Protein AF-A0A2T4U7K2-F1 (afdb_monomer_lite)

Organism: NCBI:txid200989

Secondary structure (DSSP, 8-state):
-EETTEEHHHHHHHHHHHHHHHHHHHHHTHHHHHHHHGGG-TTS-HHHHHHHHHHHHHHHHHHHHTT-S-HHHHHHHHHHHHHHHHHHHIIIIIHHHHHHHHHHTTT-

Foldseek 3Di:
DDDPNHDQLVVLQVLLVVLVVLVVCCVVVVVVVQVVQCPPDPPDGSNLVSQLSNQLSVQLNVCVVVVVDPSVVSNVVSNVVSVVVSVCCCVPPVVVVVVVVVVVVVPD

InterPro domains:
  IPR058653 Membrane protein NfeD2, N-terminal transmembrane domain [PF25842] (1-99)

pLDDT: mean 85.22, std 11.68, range [53.91, 96.5]

Radius of gyration: 16.48 Å; chains: 1; bounding box: 41×25×46 Å

Sequence (108 aa):
MELFGLPMSVVYLVLLFTGVSLAFLYIVMGEWMEGLLNFAGDALNAVSLIGYITLLGGLGYVGEVLGIAPSAVILIASIILAAVIMALINYNVVIPLKRKRRK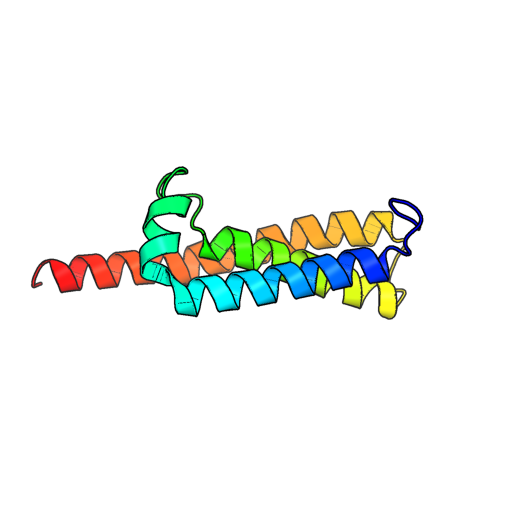ERRGW

Structure (mmCIF, N/CA/C/O backbone):
data_AF-A0A2T4U7K2-F1
#
_entry.id   AF-A0A2T4U7K2-F1
#
loop_
_atom_site.group_PDB
_atom_site.id
_atom_site.type_symbol
_atom_site.label_atom_id
_atom_site.label_alt_id
_atom_site.label_comp_id
_atom_site.label_asym_id
_atom_site.label_entity_id
_atom_site.label_seq_id
_atom_site.pdbx_PDB_ins_code
_atom_site.Cartn_x
_atom_site.Cartn_y
_atom_site.Cartn_z
_atom_site.occupancy
_atom_site.B_iso_or_equiv
_atom_site.auth_seq_id
_atom_site.auth_comp_id
_atom_site.auth_asym_id
_atom_site.auth_atom_id
_atom_site.pdbx_PDB_model_num
ATOM 1 N N . MET A 1 1 ? 11.050 -2.844 -13.950 1.00 78.56 1 MET A N 1
ATOM 2 C CA . MET A 1 1 ? 12.149 -3.022 -12.968 1.00 78.56 1 MET A CA 1
ATOM 3 C C . MET A 1 1 ? 11.950 -4.348 -12.256 1.00 78.56 1 MET A C 1
ATOM 5 O O . MET A 1 1 ? 10.812 -4.798 -12.161 1.00 78.56 1 MET A O 1
ATOM 9 N N . GLU A 1 2 ? 13.025 -4.961 -11.771 1.00 86.19 2 GLU A N 1
ATOM 10 C CA . GLU A 1 2 ? 12.949 -6.149 -10.921 1.00 86.19 2 GLU A CA 1
ATOM 11 C C . GLU A 1 2 ? 13.372 -5.791 -9.497 1.00 86.19 2 GLU A C 1
ATOM 13 O O . GLU A 1 2 ? 14.305 -5.013 -9.293 1.00 86.19 2 GLU A O 1
ATOM 18 N N . LEU A 1 3 ? 12.669 -6.344 -8.514 1.00 82.50 3 LEU A N 1
ATOM 19 C CA . LEU A 1 3 ? 12.997 -6.233 -7.099 1.00 82.50 3 LEU A CA 1
ATOM 20 C C . LEU A 1 3 ? 13.148 -7.658 -6.567 1.00 82.50 3 LEU A C 1
ATOM 22 O O . LEU A 1 3 ? 12.241 -8.470 -6.728 1.00 82.50 3 LEU A O 1
ATOM 26 N N . PHE A 1 4 ? 14.295 -7.983 -5.968 1.00 81.19 4 PHE A N 1
ATOM 27 C CA . PHE A 1 4 ? 14.607 -9.350 -5.514 1.00 81.19 4 PHE A CA 1
ATOM 28 C C . PHE A 1 4 ? 14.519 -10.422 -6.623 1.00 81.19 4 PHE A C 1
ATOM 30 O O . PHE A 1 4 ? 14.159 -11.564 -6.356 1.00 81.19 4 PHE A O 1
ATOM 37 N N . GLY A 1 5 ? 14.821 -10.052 -7.875 1.00 86.12 5 GLY A N 1
ATOM 38 C CA . GLY A 1 5 ? 14.708 -10.946 -9.038 1.00 86.12 5 GLY A CA 1
ATOM 39 C C . GLY A 1 5 ? 13.266 -11.243 -9.469 1.00 86.12 5 GLY A C 1
ATOM 40 O O . GLY A 1 5 ? 13.048 -12.088 -10.331 1.00 86.12 5 GLY A O 1
ATOM 41 N N . LEU A 1 6 ? 12.278 -10.565 -8.875 1.00 89.50 6 LEU A N 1
ATOM 42 C CA . LEU A 1 6 ? 10.878 -10.639 -9.276 1.00 89.50 6 LEU A CA 1
ATOM 43 C C . LEU A 1 6 ? 10.482 -9.379 -10.051 1.00 89.50 6 LEU A C 1
ATOM 45 O O . LEU A 1 6 ? 10.882 -8.272 -9.670 1.00 89.50 6 LEU A O 1
ATOM 49 N N . PRO A 1 7 ? 9.654 -9.504 -11.101 1.00 92.31 7 PRO A N 1
ATOM 50 C CA . PRO A 1 7 ? 9.105 -8.343 -11.782 1.00 92.31 7 PRO A CA 1
ATOM 51 C C . PRO A 1 7 ? 8.252 -7.530 -10.807 1.00 92.31 7 PRO A C 1
ATOM 53 O O . PRO A 1 7 ? 7.518 -8.081 -9.983 1.00 92.31 7 PRO A O 1
ATOM 56 N N . MET A 1 8 ? 8.336 -6.204 -10.903 1.00 91.38 8 MET A N 1
ATOM 57 C CA . MET A 1 8 ? 7.707 -5.320 -9.922 1.00 91.38 8 MET A CA 1
ATOM 58 C C . MET A 1 8 ? 6.178 -5.487 -9.849 1.00 91.38 8 MET A C 1
ATOM 60 O O . MET A 1 8 ? 5.588 -5.379 -8.775 1.00 91.38 8 MET A O 1
ATOM 64 N N . SER A 1 9 ? 5.543 -5.869 -10.960 1.00 92.31 9 SER A N 1
ATOM 65 C CA . SER A 1 9 ? 4.132 -6.262 -11.002 1.00 92.31 9 SER A CA 1
ATOM 66 C C . SER A 1 9 ? 3.805 -7.409 -10.036 1.00 92.31 9 SER A C 1
ATOM 68 O O . SER A 1 9 ? 2.814 -7.340 -9.315 1.00 92.31 9 SER A O 1
ATOM 70 N N . VAL A 1 10 ? 4.653 -8.437 -9.946 1.00 94.00 10 VAL A N 1
ATOM 71 C CA . VAL A 1 10 ? 4.461 -9.556 -9.010 1.00 94.00 10 VAL A CA 1
ATOM 72 C C . VAL A 1 10 ? 4.630 -9.092 -7.569 1.00 94.00 10 VAL A C 1
ATOM 74 O O . VAL A 1 10 ? 3.849 -9.492 -6.712 1.00 94.00 10 VAL A O 1
ATOM 77 N N . VAL A 1 11 ? 5.587 -8.204 -7.296 1.00 93.62 11 VAL A N 1
ATOM 78 C CA . VAL A 1 11 ? 5.793 -7.644 -5.951 1.00 93.62 11 VAL A CA 1
ATOM 79 C C . VAL A 1 11 ? 4.549 -6.896 -5.479 1.00 93.62 11 VAL A C 1
ATOM 81 O O . VAL A 1 11 ? 4.062 -7.142 -4.376 1.00 93.62 11 VAL A O 1
ATOM 84 N N . TYR A 1 12 ? 3.987 -6.032 -6.325 1.00 94.00 12 TYR A N 1
ATOM 85 C CA . TYR A 1 12 ? 2.743 -5.328 -6.015 1.00 94.00 12 TYR A CA 1
ATOM 86 C C . TYR A 1 12 ? 1.564 -6.274 -5.809 1.00 94.00 12 TYR A C 1
ATOM 88 O O . TYR A 1 12 ? 0.760 -6.068 -4.902 1.00 94.00 12 TYR A O 1
ATOM 96 N N . LEU A 1 13 ? 1.484 -7.334 -6.611 1.00 94.62 13 LEU A N 1
ATOM 97 C CA . LEU A 1 13 ? 0.427 -8.330 -6.516 1.00 94.62 13 LEU A CA 1
ATOM 98 C C . LEU A 1 13 ? 0.533 -9.126 -5.206 1.00 94.62 13 LEU A C 1
ATOM 100 O O . LEU A 1 13 ? -0.456 -9.243 -4.489 1.00 94.62 13 LEU A O 1
ATOM 104 N N . VAL A 1 14 ? 1.728 -9.577 -4.815 1.00 94.62 14 VAL A N 1
ATOM 105 C CA . VAL A 1 14 ? 1.967 -10.209 -3.503 1.00 94.62 14 VAL A CA 1
ATOM 106 C C . VAL A 1 14 ? 1.560 -9.274 -2.367 1.00 94.62 14 VAL A C 1
ATOM 108 O O . VAL A 1 14 ? 0.908 -9.697 -1.412 1.00 94.62 14 VAL A O 1
ATOM 111 N N . LEU A 1 15 ? 1.901 -7.992 -2.477 1.00 94.25 15 LEU A N 1
ATOM 112 C CA . LEU A 1 15 ? 1.596 -6.986 -1.466 1.00 94.25 15 LEU A CA 1
ATOM 113 C C . LEU A 1 15 ? 0.079 -6.728 -1.361 1.00 94.25 15 LEU A C 1
ATOM 115 O O . LEU A 1 15 ? -0.456 -6.657 -0.255 1.00 94.25 15 LEU A O 1
ATOM 119 N N . LEU A 1 16 ? -0.631 -6.709 -2.494 1.00 95.94 16 LEU A N 1
ATOM 120 C CA . LEU A 1 16 ? -2.092 -6.644 -2.557 1.00 95.94 16 LEU A CA 1
ATOM 121 C C . LEU A 1 16 ? -2.745 -7.871 -1.903 1.00 95.94 16 LEU A C 1
ATOM 123 O O . LEU A 1 16 ? -3.594 -7.715 -1.027 1.00 95.94 16 LEU A O 1
ATOM 127 N N . PHE A 1 17 ? -2.334 -9.085 -2.279 1.00 96.50 17 PHE A N 1
ATOM 128 C CA . PHE A 1 17 ? -2.872 -10.318 -1.694 1.00 96.50 17 PHE A CA 1
ATOM 129 C C . PHE A 1 17 ? -2.586 -10.416 -0.195 1.00 96.50 17 PHE A C 1
ATOM 131 O O . PHE A 1 17 ? -3.453 -10.841 0.569 1.00 96.50 17 PHE A O 1
ATOM 138 N N . THR A 1 18 ? -1.407 -9.971 0.242 1.00 94.69 18 THR A N 1
ATOM 139 C CA . THR A 1 18 ? -1.058 -9.891 1.665 1.00 94.69 18 THR A CA 1
ATOM 140 C C . THR A 1 18 ? -1.990 -8.924 2.393 1.00 94.69 18 THR A C 1
ATOM 142 O O . THR A 1 18 ? -2.544 -9.280 3.429 1.00 94.69 18 THR A O 1
ATOM 145 N N . GLY A 1 19 ? -2.231 -7.735 1.833 1.00 94.12 19 GLY A N 1
ATOM 146 C CA . GLY A 1 19 ? -3.160 -6.752 2.396 1.00 94.12 19 GLY A CA 1
ATOM 147 C C . GLY A 1 19 ? -4.593 -7.279 2.515 1.00 94.12 19 GLY A C 1
ATOM 148 O O . GLY A 1 19 ? -5.195 -7.191 3.584 1.00 94.12 19 GLY A O 1
ATOM 149 N N . VAL A 1 20 ? -5.115 -7.916 1.464 1.00 94.31 20 VAL A N 1
ATOM 150 C CA . VAL A 1 20 ? -6.456 -8.529 1.474 1.00 94.31 20 VAL A CA 1
ATOM 151 C C . VAL A 1 20 ? -6.544 -9.670 2.489 1.00 94.31 20 VAL A C 1
ATOM 153 O O . VAL A 1 20 ? -7.521 -9.764 3.231 1.00 94.31 20 VAL A O 1
ATOM 156 N N . SER A 1 21 ? -5.510 -10.508 2.575 1.00 94.31 21 SER A N 1
ATOM 157 C CA . SER A 1 21 ? -5.452 -11.606 3.548 1.00 94.31 21 SER A CA 1
ATOM 158 C C . SER A 1 21 ? -5.422 -11.079 4.982 1.00 94.31 21 SER A C 1
ATOM 160 O O . SER A 1 21 ? -6.132 -11.590 5.844 1.00 94.31 21 SER A O 1
ATOM 162 N N . LEU A 1 22 ? -4.660 -10.012 5.237 1.00 91.50 22 LEU A N 1
ATOM 163 C CA . LEU A 1 22 ? -4.636 -9.333 6.531 1.00 91.50 22 LEU A CA 1
ATOM 164 C C . LEU A 1 22 ? -5.983 -8.690 6.865 1.00 91.50 22 LEU A C 1
ATOM 166 O O . LEU A 1 22 ? -6.410 -8.761 8.013 1.00 91.50 22 LEU A O 1
ATOM 170 N N . ALA A 1 23 ? -6.671 -8.098 5.887 1.00 90.75 23 ALA A N 1
ATOM 171 C CA . ALA A 1 23 ? -8.013 -7.554 6.083 1.00 90.75 23 ALA A CA 1
ATOM 172 C C . ALA A 1 23 ? -9.011 -8.655 6.461 1.00 90.75 23 ALA A C 1
ATOM 174 O O . ALA A 1 23 ? -9.787 -8.490 7.400 1.00 90.75 23 ALA A O 1
ATOM 175 N N . PHE A 1 24 ? -8.954 -9.795 5.772 1.00 91.88 24 PHE A N 1
ATOM 176 C CA . PHE A 1 24 ? -9.778 -10.956 6.090 1.00 91.88 24 PHE A CA 1
ATOM 177 C C . PHE A 1 24 ? -9.493 -11.484 7.502 1.00 91.88 24 PHE A C 1
ATOM 179 O O . PHE A 1 24 ? -10.420 -11.643 8.296 1.00 91.88 24 PHE A O 1
ATOM 186 N N . LEU A 1 25 ? -8.216 -11.680 7.848 1.00 90.19 25 LEU A N 1
ATOM 187 C CA . LEU A 1 25 ? -7.807 -12.086 9.194 1.00 90.19 25 LEU A CA 1
ATOM 188 C C . LEU A 1 25 ? -8.278 -11.085 10.253 1.00 90.19 25 LEU A C 1
ATOM 190 O O . LEU A 1 25 ? -8.791 -11.504 11.284 1.00 90.19 25 LEU A O 1
ATOM 194 N N . TYR A 1 26 ? -8.182 -9.781 9.982 1.00 86.25 26 TYR A N 1
ATOM 195 C CA . TYR A 1 26 ? -8.648 -8.736 10.893 1.00 86.25 26 TYR A CA 1
ATOM 196 C C . TYR A 1 26 ? -10.159 -8.778 11.122 1.00 86.25 26 TYR A C 1
ATOM 198 O O . TYR A 1 26 ? -10.610 -8.520 12.230 1.00 86.25 26 TYR A O 1
ATOM 206 N N . ILE A 1 27 ? -10.955 -9.137 10.115 1.00 86.94 27 ILE A N 1
ATOM 207 C CA . ILE A 1 27 ? -12.405 -9.295 10.288 1.00 86.94 27 ILE A CA 1
ATOM 208 C C . ILE A 1 27 ? -12.721 -10.544 11.120 1.00 86.94 27 ILE A C 1
ATOM 210 O O . ILE A 1 27 ? -13.560 -10.485 12.015 1.00 86.94 27 ILE A O 1
ATOM 214 N N . VAL A 1 28 ? -12.049 -11.668 10.849 1.00 87.88 28 VAL A N 1
ATOM 215 C CA . VAL A 1 28 ? -12.325 -12.956 11.514 1.00 87.88 28 VAL A CA 1
ATOM 216 C C . VAL A 1 28 ? -11.795 -12.991 12.948 1.00 87.88 28 VAL A C 1
ATOM 218 O O . VAL A 1 28 ? -12.440 -13.534 13.839 1.00 87.88 28 VAL A O 1
ATOM 221 N N . MET A 1 29 ? -10.621 -12.409 13.180 1.00 84.50 29 MET A N 1
ATOM 222 C CA . MET A 1 29 ? -9.908 -12.431 14.458 1.00 84.50 29 MET A CA 1
ATOM 223 C C . MET A 1 29 ? -9.839 -11.047 15.109 1.00 84.50 29 MET A C 1
ATOM 225 O O . MET A 1 29 ? -8.933 -10.780 15.897 1.00 84.50 29 MET A O 1
ATOM 229 N N . GLY A 1 30 ? -10.791 -10.164 14.790 1.00 70.19 30 GLY A N 1
ATOM 230 C CA . GLY A 1 30 ? -10.755 -8.746 15.154 1.00 70.19 30 GLY A CA 1
ATOM 231 C C . GLY A 1 30 ? -10.519 -8.479 16.635 1.00 70.19 30 GLY A C 1
ATOM 232 O O . GLY A 1 30 ? -9.711 -7.621 16.963 1.00 70.19 30 GLY A O 1
ATOM 233 N N . GLU A 1 31 ? -11.115 -9.260 17.536 1.00 69.50 31 GLU A N 1
ATOM 234 C CA . GLU A 1 31 ? -10.918 -9.085 18.984 1.00 69.50 31 GLU A CA 1
ATOM 235 C C . GLU A 1 31 ? -9.479 -9.400 19.434 1.00 69.50 31 GLU A C 1
ATOM 237 O O . GLU A 1 31 ? -8.903 -8.680 20.250 1.00 69.50 31 GLU A O 1
ATOM 242 N N . TRP A 1 32 ? -8.857 -10.428 18.852 1.00 72.12 32 TRP A N 1
ATOM 243 C CA . TRP A 1 32 ? -7.469 -10.809 19.138 1.00 72.12 32 TRP A CA 1
ATOM 244 C C . TRP A 1 32 ? -6.477 -9.842 18.483 1.00 72.12 32 TRP A C 1
ATOM 246 O O . TRP A 1 32 ? -5.462 -9.467 19.074 1.00 72.12 32 TRP A O 1
ATOM 256 N N . MET A 1 33 ? -6.789 -9.402 17.263 1.00 68.00 33 MET A N 1
ATOM 257 C CA . MET A 1 33 ? -5.953 -8.482 16.499 1.00 68.00 33 MET A CA 1
ATOM 258 C C . MET A 1 33 ? -6.034 -7.044 17.014 1.00 68.00 33 MET A C 1
ATOM 260 O O . MET A 1 33 ? -5.017 -6.358 17.005 1.00 68.00 33 MET A O 1
ATOM 264 N N . GLU A 1 34 ? -7.185 -6.585 17.517 1.00 68.62 34 GLU A N 1
ATOM 265 C CA . GLU A 1 34 ? -7.303 -5.291 18.202 1.00 68.62 34 GLU A CA 1
ATOM 266 C C . GLU A 1 34 ? -6.403 -5.242 19.445 1.00 68.62 34 GLU A C 1
ATOM 268 O O . GLU A 1 34 ? -5.786 -4.210 19.705 1.00 68.62 34 GLU A O 1
ATOM 273 N N . GLY A 1 35 ? -6.262 -6.347 20.185 1.00 66.25 35 GLY A N 1
ATOM 274 C CA . GLY A 1 35 ? -5.345 -6.437 21.326 1.00 66.25 35 GLY A CA 1
ATOM 275 C C . GLY A 1 35 ? -3.866 -6.336 20.931 1.00 66.25 35 GLY A C 1
ATOM 276 O O . GLY A 1 35 ? -3.115 -5.580 21.543 1.00 66.25 35 GLY A O 1
ATOM 277 N N . LEU A 1 36 ? -3.452 -7.053 19.880 1.00 67.19 36 LEU A N 1
ATOM 278 C CA . LEU A 1 36 ? -2.062 -7.074 19.399 1.00 67.19 36 LEU A CA 1
ATOM 279 C C . LEU A 1 36 ? -1.647 -5.783 18.678 1.00 67.19 36 LEU A C 1
ATOM 281 O O . LEU A 1 36 ? -0.506 -5.342 18.798 1.00 67.19 36 LEU A O 1
ATOM 285 N N . LEU A 1 37 ? -2.564 -5.173 17.923 1.00 64.69 37 LEU A N 1
ATOM 286 C CA . LEU A 1 37 ? -2.266 -4.042 17.039 1.00 64.69 37 LEU A CA 1
ATOM 287 C C . LEU A 1 37 ? -2.542 -2.670 17.673 1.00 64.69 37 LEU A C 1
ATOM 289 O O . LEU A 1 37 ? -2.212 -1.651 17.072 1.00 64.69 37 LEU A O 1
ATOM 293 N N . ASN A 1 38 ?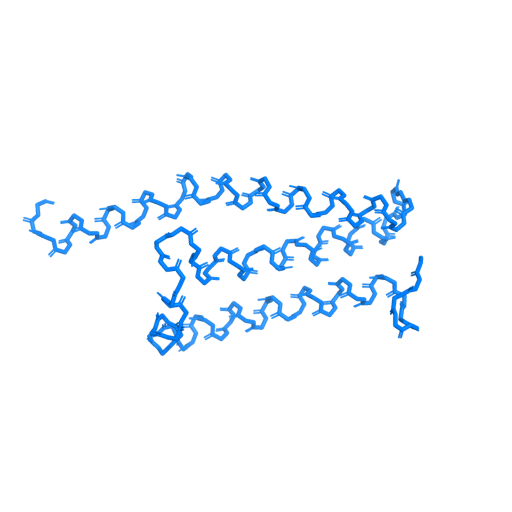 -3.069 -2.614 18.901 1.00 63.84 38 ASN A N 1
ATOM 294 C CA . ASN A 1 38 ? -3.218 -1.365 19.664 1.00 63.84 38 ASN A CA 1
ATOM 295 C C . ASN A 1 38 ? -1.895 -0.815 20.244 1.00 63.84 38 ASN A C 1
ATOM 297 O O . ASN A 1 38 ? -1.907 0.183 20.964 1.00 63.84 38 ASN A O 1
ATOM 301 N N . PHE A 1 39 ? -0.744 -1.415 19.926 1.00 59.22 39 PHE A N 1
ATOM 302 C CA . PHE A 1 39 ? 0.563 -1.015 20.467 1.00 59.22 39 PHE A CA 1
ATOM 303 C C . PHE A 1 39 ? 1.041 0.383 20.018 1.00 59.22 39 PHE A C 1
ATOM 305 O O . PHE A 1 39 ? 1.914 0.961 20.661 1.00 59.22 39 PHE A O 1
ATOM 312 N N . ALA A 1 40 ? 0.478 0.948 18.941 1.00 54.88 40 ALA A N 1
ATOM 313 C CA . ALA A 1 40 ? 0.942 2.199 18.321 1.00 54.88 40 ALA A CA 1
ATOM 314 C C . ALA A 1 40 ? 0.092 3.452 18.643 1.00 54.88 40 ALA A C 1
ATOM 316 O O . ALA A 1 40 ? 0.309 4.518 18.062 1.00 54.88 40 ALA A O 1
ATOM 317 N N . GLY A 1 41 ? -0.863 3.361 19.576 1.00 57.06 41 GLY A N 1
ATOM 318 C CA . GLY A 1 41 ? -1.745 4.477 19.934 1.00 57.06 41 GLY A CA 1
ATOM 319 C C . GLY A 1 41 ? -2.815 4.802 18.878 1.00 57.06 41 GLY A C 1
ATOM 320 O O . GLY A 1 41 ? -2.948 4.141 17.853 1.00 57.06 41 GLY A O 1
ATOM 321 N N . ASP A 1 42 ? -3.618 5.839 19.134 1.00 59.28 42 ASP A N 1
ATOM 322 C CA . ASP A 1 42 ? -4.863 6.114 18.387 1.00 59.28 42 ASP A CA 1
ATOM 323 C C . ASP A 1 42 ? -4.646 6.578 16.924 1.00 59.28 42 ASP A C 1
ATOM 325 O O . ASP A 1 42 ? -5.592 6.578 16.129 1.00 59.28 42 ASP A O 1
ATOM 329 N N . ALA A 1 43 ? -3.409 6.959 16.569 1.00 53.91 43 ALA A N 1
ATOM 330 C CA . ALA A 1 43 ? -3.033 7.520 15.267 1.00 53.91 43 ALA A CA 1
ATOM 331 C C . ALA A 1 43 ? -2.711 6.461 14.192 1.00 53.91 43 ALA A C 1
ATOM 333 O O . ALA A 1 43 ? -2.966 6.697 13.011 1.00 53.91 43 ALA A O 1
ATOM 334 N N . LEU A 1 44 ? -2.197 5.290 14.585 1.00 64.19 44 LEU A N 1
ATOM 335 C CA . LEU A 1 44 ? -1.897 4.164 13.693 1.00 64.19 44 LEU A CA 1
ATOM 336 C C . LEU A 1 44 ? -2.800 2.986 14.0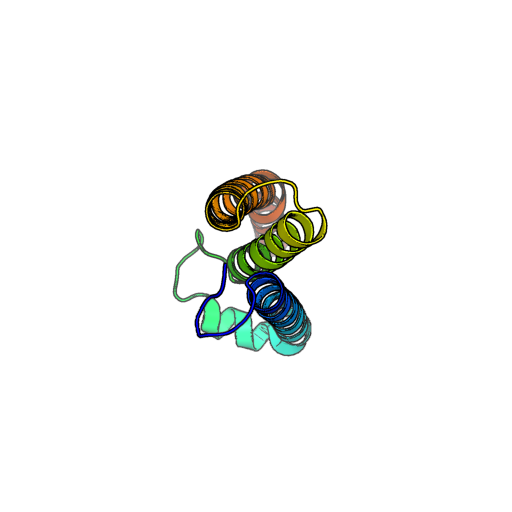59 1.00 64.19 44 LEU A C 1
ATOM 338 O O . LEU A 1 44 ? -2.443 2.121 14.850 1.00 64.19 44 LEU A O 1
ATOM 342 N N . ASN A 1 45 ? -4.003 2.972 13.483 1.00 76.62 45 ASN A N 1
ATOM 343 C CA . ASN A 1 45 ? -4.922 1.849 13.629 1.00 76.62 45 ASN A CA 1
ATOM 344 C C . ASN A 1 45 ? -4.558 0.726 12.638 1.00 76.62 45 ASN A C 1
ATOM 346 O O . ASN A 1 45 ? -4.180 1.001 11.498 1.00 76.62 45 ASN A O 1
ATOM 350 N N . ALA A 1 46 ? -4.759 -0.530 13.045 1.00 81.50 46 ALA A N 1
ATOM 351 C CA . ALA A 1 46 ? -4.612 -1.731 12.220 1.00 81.50 46 ALA A CA 1
ATOM 352 C C . ALA A 1 46 ? -5.279 -1.588 10.846 1.00 81.50 46 ALA A C 1
ATOM 354 O O . ALA A 1 46 ? -4.663 -1.847 9.814 1.00 81.50 46 ALA A O 1
ATOM 355 N N . VAL A 1 47 ? -6.520 -1.093 10.834 1.00 86.25 47 VAL A N 1
ATOM 356 C CA . VAL A 1 47 ? -7.301 -0.865 9.610 1.00 86.25 47 VAL A CA 1
ATOM 357 C C . VAL A 1 47 ? -6.568 0.066 8.646 1.00 86.25 47 VAL A C 1
ATOM 359 O O . VAL A 1 47 ? -6.559 -0.167 7.440 1.00 86.25 47 VAL A O 1
ATOM 362 N N . SER A 1 48 ? -5.922 1.109 9.170 1.00 87.94 48 SER A N 1
ATOM 363 C CA . SER A 1 48 ? -5.221 2.093 8.353 1.00 87.94 48 SER A CA 1
ATOM 364 C C . SER A 1 48 ? -3.969 1.506 7.706 1.00 87.94 48 SER A C 1
ATOM 366 O O . SER A 1 48 ? -3.706 1.763 6.534 1.00 87.94 48 SER A O 1
ATOM 368 N N . LEU A 1 49 ? -3.223 0.689 8.453 1.00 88.38 49 LEU A N 1
ATOM 369 C CA . LEU A 1 49 ? -2.032 0.009 7.947 1.00 88.38 49 LEU A CA 1
ATOM 370 C C . LEU A 1 49 ? -2.390 -1.030 6.878 1.00 88.38 49 LEU A C 1
ATOM 372 O O . LEU A 1 49 ? -1.791 -1.046 5.805 1.00 88.38 49 LEU A O 1
ATOM 376 N N . ILE A 1 50 ? -3.397 -1.861 7.152 1.00 91.88 50 ILE A N 1
ATOM 377 C CA . ILE A 1 50 ? -3.885 -2.875 6.211 1.00 91.88 50 ILE A CA 1
ATOM 378 C C . ILE A 1 50 ? -4.391 -2.205 4.927 1.00 91.88 50 ILE A C 1
ATOM 380 O O . ILE A 1 50 ? -4.034 -2.626 3.823 1.00 91.88 50 ILE A O 1
ATOM 384 N N . GLY A 1 51 ? -5.171 -1.128 5.058 1.00 92.44 51 GLY A N 1
ATOM 385 C CA . GLY A 1 51 ? -5.656 -0.344 3.922 1.00 92.44 51 GLY A CA 1
ATOM 386 C C . GLY A 1 51 ? -4.518 0.270 3.107 1.00 92.44 51 GLY A C 1
ATOM 387 O O . GLY A 1 51 ? -4.526 0.171 1.882 1.00 92.44 51 GLY A O 1
ATOM 388 N N . TYR A 1 52 ? -3.500 0.822 3.772 1.00 93.44 52 TYR A N 1
ATOM 389 C CA . TYR A 1 52 ? -2.324 1.383 3.108 1.00 93.44 52 TYR A CA 1
ATOM 390 C C . TYR A 1 52 ? -1.564 0.336 2.286 1.00 93.44 52 TYR A C 1
ATOM 392 O O . TYR A 1 52 ? -1.294 0.574 1.111 1.00 93.44 52 TYR A O 1
ATOM 400 N N . ILE A 1 53 ? -1.272 -0.834 2.866 1.00 94.19 53 ILE A N 1
ATOM 401 C CA . ILE A 1 53 ? -0.607 -1.944 2.161 1.00 94.19 53 ILE A CA 1
ATOM 402 C C . ILE A 1 53 ? -1.446 -2.358 0.946 1.00 94.19 53 ILE A C 1
ATOM 404 O O . ILE A 1 53 ? -0.942 -2.433 -0.170 1.00 94.19 53 ILE A O 1
ATOM 408 N N . THR A 1 54 ? -2.751 -2.547 1.134 1.00 95.81 54 THR A N 1
ATOM 409 C CA . THR A 1 54 ? -3.654 -2.972 0.056 1.00 95.81 54 THR A CA 1
ATOM 410 C C . THR A 1 54 ? -3.684 -1.958 -1.094 1.00 95.81 54 THR A C 1
ATOM 412 O O . THR A 1 54 ? -3.559 -2.342 -2.256 1.00 95.81 54 THR A O 1
ATOM 415 N N . LEU A 1 55 ? -3.795 -0.661 -0.788 1.00 95.75 55 LEU A N 1
ATOM 416 C CA . LEU A 1 55 ? -3.792 0.403 -1.795 1.00 95.75 55 LEU A CA 1
ATOM 417 C C . LEU A 1 55 ? -2.445 0.529 -2.502 1.00 95.75 55 LEU A C 1
ATOM 419 O O . LEU A 1 55 ? -2.425 0.700 -3.717 1.00 95.75 55 LEU A O 1
ATOM 423 N N . LEU A 1 56 ? -1.333 0.406 -1.775 1.00 96.19 56 LEU A N 1
ATOM 424 C CA . LEU A 1 56 ? 0.006 0.420 -2.361 1.00 96.19 56 LEU A CA 1
ATOM 425 C C . LEU A 1 56 ? 0.163 -0.704 -3.396 1.00 96.19 56 LEU A C 1
ATOM 427 O O . LEU A 1 56 ? 0.618 -0.458 -4.511 1.00 96.19 56 LEU A O 1
ATOM 431 N N . GLY A 1 57 ? -0.238 -1.926 -3.032 1.00 95.56 57 GLY A N 1
ATOM 432 C CA . GLY A 1 57 ? -0.194 -3.082 -3.924 1.00 95.56 57 GLY A CA 1
ATOM 433 C C . GLY A 1 57 ? -1.131 -2.924 -5.121 1.00 95.56 57 GLY A C 1
ATOM 434 O O . GLY A 1 57 ? -0.726 -3.139 -6.257 1.00 95.56 57 GLY A O 1
ATOM 435 N N . GLY A 1 58 ? -2.369 -2.484 -4.891 1.00 95.62 58 GLY A N 1
ATOM 436 C CA . GLY A 1 58 ? -3.359 -2.305 -5.955 1.00 95.62 58 GLY A CA 1
ATOM 437 C C . GLY A 1 58 ? -2.979 -1.215 -6.958 1.00 95.62 58 GLY A C 1
ATOM 438 O O . GLY A 1 58 ? -2.953 -1.470 -8.161 1.00 95.62 58 GLY A O 1
ATOM 439 N N . LEU A 1 59 ? -2.646 -0.013 -6.474 1.00 95.38 59 LEU A N 1
ATOM 440 C CA . LEU A 1 59 ? -2.257 1.119 -7.322 1.00 95.38 59 LEU A CA 1
ATOM 441 C C . LEU A 1 59 ? -0.954 0.838 -8.071 1.00 95.38 59 LEU A C 1
ATOM 443 O O . LEU A 1 59 ? -0.869 1.111 -9.268 1.00 95.38 59 LEU A O 1
ATOM 447 N N . GLY A 1 60 ? 0.030 0.246 -7.389 1.00 94.31 60 GLY A N 1
ATOM 448 C CA . GLY A 1 60 ? 1.300 -0.120 -8.004 1.00 94.31 60 GLY A CA 1
ATOM 449 C C . GLY A 1 60 ? 1.134 -1.177 -9.093 1.00 94.31 60 GLY A C 1
ATOM 450 O O . GLY A 1 60 ? 1.671 -1.019 -10.188 1.00 94.31 60 GLY A O 1
ATOM 451 N N . TYR A 1 61 ? 0.328 -2.213 -8.839 1.00 95.44 61 TYR A N 1
ATOM 452 C CA . TYR A 1 61 ? 0.057 -3.257 -9.827 1.00 95.44 61 TYR A CA 1
ATOM 453 C C . TYR A 1 61 ? -0.640 -2.696 -11.068 1.00 95.44 61 TYR A C 1
ATOM 455 O O . TYR A 1 61 ? -0.205 -2.956 -12.187 1.00 95.44 61 TYR A O 1
ATOM 463 N N . VAL A 1 62 ? -1.690 -1.891 -10.877 1.00 95.19 62 VAL A N 1
ATOM 464 C CA . VAL A 1 62 ? -2.416 -1.265 -11.991 1.00 95.19 62 VAL A CA 1
ATOM 465 C C . VAL A 1 62 ? -1.497 -0.344 -12.792 1.00 95.19 62 VAL A C 1
ATOM 467 O O . VAL A 1 62 ? -1.506 -0.403 -14.020 1.00 95.19 62 VAL A O 1
ATOM 470 N N . GLY A 1 63 ? -0.674 0.463 -12.118 1.00 93.19 63 GLY A N 1
ATOM 471 C CA . GLY A 1 63 ? 0.299 1.336 -12.774 1.00 93.19 63 GLY A CA 1
ATOM 472 C C . GLY A 1 63 ? 1.297 0.570 -13.645 1.00 93.19 63 GLY A C 1
ATOM 473 O O . GLY A 1 63 ? 1.570 0.994 -14.768 1.00 93.19 63 GLY A O 1
ATOM 474 N N . GLU A 1 64 ? 1.797 -0.567 -13.151 1.00 93.19 64 GLU A N 1
ATOM 475 C CA . GLU A 1 64 ? 2.724 -1.437 -13.887 1.00 93.19 64 GLU A CA 1
ATOM 476 C C . GLU A 1 64 ? 2.055 -2.127 -15.077 1.00 93.19 64 GLU A C 1
ATOM 478 O O . GLU A 1 64 ? 2.597 -2.113 -16.178 1.00 93.19 64 GLU A O 1
ATOM 483 N N . VAL A 1 65 ? 0.864 -2.703 -14.890 1.00 93.19 65 VAL A N 1
ATOM 484 C CA . VAL A 1 65 ? 0.153 -3.427 -15.959 1.00 93.19 65 VAL A CA 1
ATOM 485 C C . VAL A 1 65 ? -0.251 -2.497 -17.098 1.00 93.19 65 VAL A C 1
ATOM 487 O O . VAL A 1 65 ? -0.174 -2.880 -18.263 1.00 93.19 65 VAL A O 1
ATOM 490 N N . LEU A 1 66 ? -0.669 -1.273 -16.775 1.00 93.06 66 LEU A N 1
ATOM 491 C CA . LEU A 1 66 ? -1.055 -0.276 -17.771 1.00 93.06 66 LEU A CA 1
ATOM 492 C C . LEU A 1 66 ? 0.150 0.421 -18.423 1.00 93.06 66 LEU A C 1
ATOM 494 O O . LEU A 1 66 ? -0.041 1.186 -19.365 1.00 93.06 66 LEU A O 1
ATOM 498 N N . GLY A 1 67 ? 1.374 0.184 -17.936 1.00 90.25 67 GLY A N 1
ATOM 499 C CA . GLY A 1 67 ? 2.590 0.778 -18.493 1.00 90.25 67 GLY A CA 1
ATOM 500 C C . GLY A 1 67 ? 2.602 2.310 -18.450 1.00 90.25 67 GLY A C 1
ATOM 501 O O . GLY A 1 67 ? 3.179 2.942 -19.330 1.00 90.25 67 GLY A O 1
ATOM 502 N N . ILE A 1 68 ? 1.946 2.917 -17.452 1.00 86.25 68 ILE A N 1
ATOM 503 C CA . ILE A 1 68 ? 1.699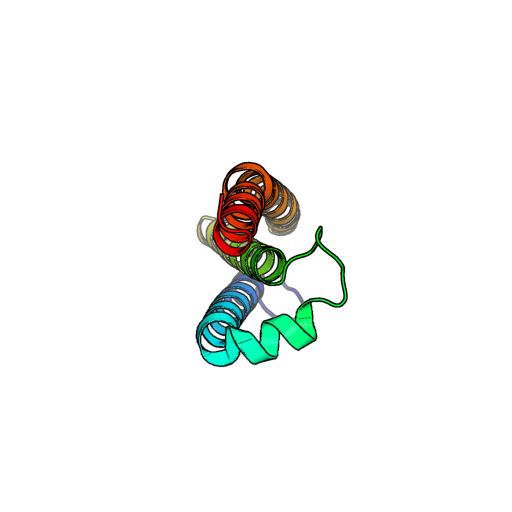 4.372 -17.406 1.00 86.25 68 ILE A CA 1
ATOM 504 C C . ILE A 1 68 ? 3.003 5.163 -17.222 1.00 86.25 68 ILE A C 1
ATOM 506 O O . ILE A 1 68 ? 3.123 6.293 -17.693 1.00 86.25 68 ILE A O 1
ATOM 510 N N . ALA A 1 69 ? 3.977 4.593 -16.509 1.00 91.12 69 ALA A N 1
ATOM 511 C CA . ALA A 1 69 ? 5.235 5.246 -16.167 1.00 91.12 69 ALA A CA 1
ATOM 512 C C . ALA A 1 69 ? 6.332 4.208 -15.848 1.00 91.12 69 ALA A C 1
ATOM 514 O O . ALA A 1 69 ? 6.039 3.022 -15.700 1.00 91.12 69 ALA A O 1
ATOM 515 N N . PRO A 1 70 ? 7.605 4.620 -15.702 1.00 92.31 70 PRO A N 1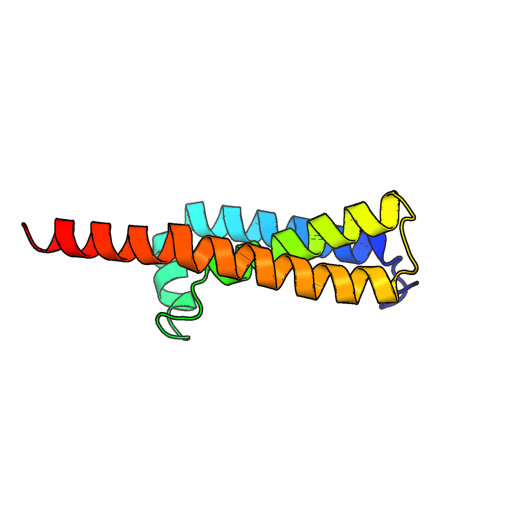
ATOM 516 C CA . PRO A 1 70 ? 8.657 3.737 -15.204 1.00 92.31 70 PRO A CA 1
ATOM 517 C C . PRO A 1 70 ? 8.366 3.242 -13.780 1.00 92.31 70 PRO A C 1
ATOM 519 O O . PRO A 1 70 ? 7.872 4.001 -12.945 1.00 92.31 70 PRO A O 1
ATOM 522 N N . SER A 1 71 ? 8.775 2.011 -13.461 1.00 89.81 71 SER A N 1
ATOM 523 C CA . SER A 1 71 ?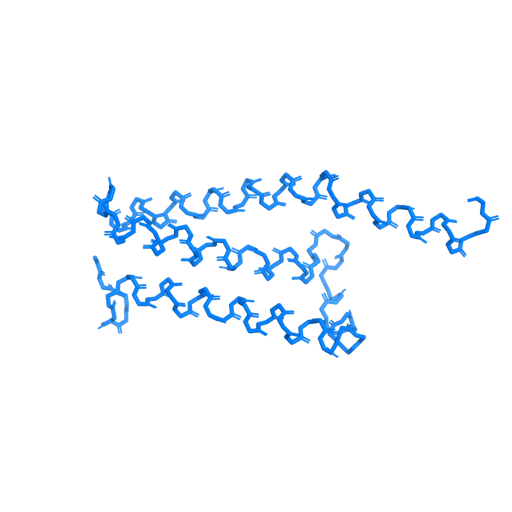 8.511 1.360 -12.166 1.00 89.81 71 SER A CA 1
ATOM 524 C C . SER A 1 71 ? 8.873 2.191 -10.933 1.00 89.81 71 SER A C 1
ATOM 526 O O . SER A 1 71 ? 8.132 2.216 -9.955 1.00 89.81 71 SER A O 1
ATOM 528 N N . ALA A 1 72 ? 9.996 2.915 -10.969 1.00 89.75 72 ALA A N 1
ATOM 529 C CA . ALA A 1 72 ? 10.413 3.768 -9.856 1.00 89.75 72 ALA A CA 1
ATOM 530 C C . ALA A 1 72 ? 9.435 4.933 -9.614 1.00 89.75 72 ALA A C 1
ATOM 532 O O . ALA A 1 72 ? 9.138 5.276 -8.471 1.00 89.75 72 ALA A O 1
ATOM 533 N N . VAL A 1 73 ? 8.900 5.512 -10.693 1.00 92.62 73 VAL A N 1
ATOM 534 C CA . VAL A 1 73 ? 7.900 6.585 -10.629 1.00 92.62 73 VAL A CA 1
ATOM 535 C C . VAL A 1 73 ? 6.575 6.031 -10.118 1.00 92.62 73 VAL A C 1
ATOM 537 O O . VAL A 1 73 ? 5.967 6.642 -9.242 1.00 92.62 73 VAL A O 1
ATOM 540 N N . ILE A 1 74 ? 6.163 4.851 -10.599 1.00 94.06 74 ILE A N 1
ATOM 541 C CA . ILE A 1 74 ? 4.958 4.162 -10.118 1.00 94.06 74 ILE A CA 1
ATOM 542 C C . ILE A 1 74 ? 5.069 3.896 -8.619 1.00 94.06 74 ILE A C 1
ATOM 544 O O . ILE A 1 74 ? 4.127 4.186 -7.890 1.00 94.06 74 ILE A O 1
ATOM 548 N N . LEU A 1 75 ? 6.213 3.414 -8.132 1.00 92.06 75 LEU A N 1
ATOM 549 C CA . LEU A 1 75 ? 6.426 3.148 -6.711 1.00 92.06 75 LEU A CA 1
ATOM 550 C C . LEU A 1 75 ? 6.233 4.400 -5.854 1.00 92.06 75 LEU A C 1
ATOM 552 O O . LEU A 1 75 ? 5.452 4.376 -4.904 1.00 92.06 75 LEU A O 1
ATOM 556 N N . ILE A 1 76 ? 6.897 5.499 -6.212 1.00 94.44 76 ILE A N 1
ATOM 557 C CA . ILE A 1 76 ? 6.804 6.759 -5.465 1.00 94.44 76 ILE A CA 1
ATOM 558 C C . ILE A 1 76 ? 5.378 7.316 -5.527 1.00 94.44 76 ILE A C 1
ATOM 560 O O . ILE A 1 76 ? 4.811 7.682 -4.497 1.00 94.44 76 ILE A O 1
ATOM 564 N N . ALA A 1 77 ? 4.767 7.334 -6.713 1.00 94.50 77 ALA A N 1
ATOM 565 C CA . ALA A 1 77 ? 3.400 7.807 -6.890 1.00 94.50 77 ALA A CA 1
ATOM 566 C C . ALA A 1 77 ? 2.400 6.962 -6.088 1.00 94.50 77 ALA A C 1
ATOM 568 O O . ALA A 1 77 ? 1.512 7.516 -5.446 1.00 94.50 77 ALA A O 1
ATOM 569 N N . SER A 1 78 ? 2.575 5.640 -6.062 1.00 94.94 78 SER A N 1
ATOM 570 C CA . SER A 1 78 ? 1.717 4.714 -5.313 1.00 94.94 78 SER A CA 1
ATOM 571 C C . SER A 1 78 ? 1.831 4.930 -3.807 1.00 94.94 78 SER A C 1
ATOM 573 O O . SER A 1 78 ? 0.810 4.939 -3.128 1.00 94.94 78 SER A O 1
ATOM 575 N N . ILE A 1 79 ? 3.044 5.159 -3.285 1.00 94.94 79 ILE A N 1
ATOM 576 C CA . ILE A 1 79 ? 3.276 5.509 -1.872 1.00 94.94 79 ILE A CA 1
ATOM 577 C C . ILE A 1 79 ? 2.514 6.787 -1.512 1.00 94.94 79 ILE A C 1
ATOM 579 O O . ILE A 1 79 ? 1.760 6.812 -0.539 1.00 94.94 79 ILE A O 1
ATOM 583 N N . ILE A 1 80 ? 2.682 7.840 -2.317 1.00 96.44 80 ILE A N 1
ATOM 584 C CA . ILE A 1 80 ? 2.057 9.143 -2.067 1.00 96.44 80 ILE A CA 1
ATOM 585 C C . ILE A 1 80 ? 0.532 9.031 -2.163 1.00 96.44 80 ILE A C 1
ATOM 587 O O . ILE A 1 80 ? -0.174 9.461 -1.253 1.00 96.44 80 ILE A O 1
ATOM 591 N N . LEU A 1 81 ? 0.012 8.423 -3.230 1.00 95.69 81 LEU A N 1
ATOM 592 C CA . LEU A 1 81 ? -1.427 8.266 -3.441 1.00 95.69 81 LEU A CA 1
ATOM 593 C C . LEU A 1 81 ? -2.069 7.407 -2.352 1.00 95.69 81 LEU A C 1
ATOM 595 O O . LEU A 1 81 ? -3.092 7.807 -1.800 1.00 95.69 81 LEU A O 1
ATOM 599 N N . ALA A 1 82 ? -1.463 6.273 -1.991 1.00 96.00 82 ALA A N 1
ATOM 600 C CA . ALA A 1 82 ? -1.966 5.429 -0.912 1.00 96.00 82 ALA A CA 1
ATOM 601 C C . ALA A 1 82 ? -1.987 6.186 0.423 1.00 96.00 82 ALA A C 1
ATOM 603 O O . ALA A 1 82 ? -2.977 6.110 1.149 1.00 96.00 82 ALA A O 1
ATOM 604 N N . ALA A 1 83 ? -0.945 6.967 0.732 1.00 93.88 83 ALA A N 1
ATOM 605 C CA . ALA A 1 83 ? -0.894 7.777 1.946 1.00 93.88 83 ALA A CA 1
ATOM 606 C C . ALA A 1 83 ? -1.985 8.860 1.961 1.00 93.88 83 ALA A C 1
ATOM 608 O O . ALA A 1 83 ? -2.683 9.009 2.962 1.00 93.88 83 ALA A O 1
ATOM 609 N N . VAL A 1 84 ? -2.177 9.577 0.849 1.00 95.19 84 VAL A N 1
ATOM 610 C CA . VAL A 1 84 ? -3.209 10.619 0.719 1.00 95.19 84 VAL A CA 1
ATOM 611 C C . VAL A 1 84 ? -4.610 10.024 0.852 1.00 95.19 84 VAL A C 1
ATOM 613 O O . VAL A 1 84 ? -5.411 10.513 1.648 1.00 95.19 84 VAL A O 1
ATOM 616 N N . ILE A 1 85 ? -4.906 8.945 0.123 1.00 94.88 85 ILE A N 1
ATOM 617 C CA . ILE A 1 85 ? -6.209 8.271 0.178 1.00 94.88 85 ILE A CA 1
ATOM 618 C C . ILE A 1 85 ? -6.476 7.765 1.599 1.00 94.88 85 ILE A C 1
ATOM 620 O O . ILE A 1 85 ? -7.550 8.011 2.149 1.00 94.88 85 ILE A O 1
ATOM 624 N N . MET A 1 86 ? -5.495 7.123 2.236 1.00 92.88 86 MET A N 1
ATOM 625 C CA . MET A 1 86 ? -5.653 6.640 3.607 1.00 92.88 86 MET A CA 1
ATOM 626 C C . MET A 1 86 ? -5.809 7.764 4.624 1.00 92.88 86 MET A C 1
ATOM 628 O O . MET A 1 86 ? -6.611 7.626 5.546 1.00 92.88 86 MET A O 1
ATOM 632 N N . ALA A 1 87 ? -5.101 8.883 4.464 1.00 90.56 87 ALA A N 1
ATOM 633 C CA . ALA A 1 87 ? -5.274 10.051 5.319 1.00 90.56 87 ALA A CA 1
ATOM 634 C C . ALA A 1 87 ? -6.701 10.609 5.209 1.00 90.56 87 ALA A C 1
ATOM 636 O O . ALA A 1 87 ? -7.341 10.869 6.231 1.00 90.56 87 ALA A O 1
ATOM 637 N N . LEU A 1 88 ? -7.231 10.716 3.986 1.00 92.06 88 LEU A N 1
ATOM 638 C CA . LEU A 1 88 ? -8.608 11.150 3.745 1.00 92.06 88 LEU A CA 1
ATOM 639 C C . LEU A 1 88 ? -9.625 10.192 4.373 1.00 92.06 88 LEU A C 1
ATOM 641 O O . LEU A 1 88 ? -10.553 10.655 5.038 1.00 92.06 88 LEU A O 1
ATOM 645 N N . ILE A 1 89 ? -9.444 8.877 4.217 1.00 91.12 89 ILE A N 1
ATOM 646 C CA . ILE A 1 89 ? -10.313 7.860 4.831 1.00 91.12 89 ILE A CA 1
ATOM 647 C C . ILE A 1 89 ? -10.238 7.939 6.360 1.00 91.12 89 ILE A C 1
ATOM 649 O O . ILE A 1 89 ? -11.267 7.928 7.037 1.00 91.12 89 ILE A O 1
ATOM 653 N N . ASN A 1 90 ? -9.041 8.060 6.931 1.00 88.94 90 ASN A N 1
ATOM 654 C CA . ASN A 1 90 ? -8.880 8.148 8.379 1.00 88.94 90 ASN A CA 1
ATOM 655 C C . ASN A 1 90 ? -9.566 9.386 8.958 1.00 88.94 90 ASN A C 1
ATOM 657 O O . ASN A 1 90 ? -10.289 9.276 9.952 1.00 88.94 90 ASN A O 1
ATOM 661 N N . TYR A 1 91 ? -9.369 10.542 8.322 1.00 88.25 91 TYR A N 1
ATOM 662 C CA . TYR A 1 91 ? -9.959 11.802 8.754 1.00 88.25 91 TYR A CA 1
ATOM 663 C C . TYR A 1 91 ? -11.488 11.813 8.622 1.00 88.25 91 TYR A C 1
ATOM 665 O O . TYR A 1 91 ? -12.180 12.183 9.569 1.00 88.25 91 TYR A O 1
ATOM 673 N N . ASN A 1 92 ? -12.025 11.366 7.481 1.00 87.81 92 ASN A N 1
ATOM 674 C CA . ASN A 1 92 ? -13.458 11.467 7.186 1.00 87.81 92 ASN A CA 1
ATOM 675 C C . ASN A 1 92 ? -14.296 10.287 7.696 1.00 87.81 92 ASN A C 1
ATOM 677 O O . ASN A 1 92 ? -15.496 10.445 7.901 1.00 87.81 92 ASN A O 1
ATOM 681 N N . VAL A 1 93 ? -13.705 9.105 7.887 1.00 86.50 93 VAL A N 1
ATOM 682 C CA . VAL A 1 93 ? -14.456 7.877 8.199 1.00 86.50 93 VAL A CA 1
ATOM 683 C C . VAL A 1 93 ? -14.054 7.311 9.556 1.00 86.50 93 VAL A C 1
ATOM 685 O O . VAL A 1 93 ? -14.887 7.216 10.458 1.00 86.50 93 VAL A O 1
ATOM 688 N N . VAL A 1 94 ? -12.776 6.974 9.745 1.00 82.25 94 VAL A N 1
ATOM 689 C CA . VAL A 1 94 ? -12.331 6.224 10.935 1.00 82.25 94 VAL A CA 1
ATOM 690 C C . VAL A 1 94 ? -12.471 7.048 12.217 1.00 82.25 94 VAL A C 1
ATOM 692 O O . VAL A 1 94 ? -13.050 6.570 13.196 1.00 82.25 94 VAL A O 1
ATOM 695 N N . ILE A 1 95 ? -11.986 8.294 12.220 1.00 82.88 95 ILE A N 1
ATOM 696 C CA . ILE A 1 95 ? -12.071 9.180 13.391 1.00 82.88 95 ILE A CA 1
ATOM 697 C C . ILE A 1 95 ? -13.541 9.458 13.782 1.00 82.88 95 ILE A C 1
ATOM 699 O O . ILE A 1 95 ? -13.890 9.270 14.957 1.00 82.88 95 ILE A O 1
ATOM 703 N N . PRO A 1 96 ? -14.446 9.834 12.853 1.00 81.94 96 PRO A N 1
ATOM 704 C CA . PRO A 1 96 ? -15.859 10.033 13.175 1.00 81.94 96 PRO A CA 1
ATOM 705 C C . PRO A 1 96 ? -16.565 8.784 13.714 1.00 81.94 96 PRO A C 1
ATOM 707 O O . PRO A 1 96 ? -17.344 8.893 14.666 1.00 81.94 96 PRO A O 1
ATOM 710 N N . LEU A 1 97 ? -16.283 7.599 13.164 1.00 82.19 97 LEU A N 1
ATOM 711 C CA . LEU A 1 97 ? -16.876 6.342 13.633 1.00 82.19 97 LEU A CA 1
ATOM 712 C C . LEU A 1 97 ? -16.447 6.005 15.064 1.00 82.19 97 LEU A C 1
ATOM 714 O O . LEU A 1 97 ? -17.299 5.703 15.905 1.00 82.19 97 LEU A O 1
ATOM 718 N N . LYS A 1 98 ? -15.150 6.141 15.379 1.00 77.38 98 LYS A N 1
ATOM 719 C CA . LYS A 1 98 ? -14.636 5.967 16.749 1.00 77.38 98 LYS A CA 1
ATOM 720 C C . LYS A 1 98 ? -15.338 6.915 17.728 1.00 77.38 98 LYS A C 1
ATOM 722 O O . LYS A 1 98 ? -15.745 6.498 18.815 1.00 77.38 98 LYS A O 1
ATOM 727 N N . ARG A 1 99 ? -15.535 8.182 17.336 1.00 80.44 99 ARG A N 1
ATOM 728 C CA . ARG A 1 99 ? -16.217 9.188 18.168 1.00 80.44 99 ARG A CA 1
ATOM 729 C C . ARG A 1 99 ? -17.684 8.836 18.423 1.00 80.44 99 ARG A C 1
ATOM 731 O O . ARG A 1 99 ? -18.121 8.941 19.568 1.00 80.44 99 ARG A O 1
ATOM 738 N N . LYS A 1 100 ? -18.425 8.396 17.398 1.00 79.12 100 LYS A N 1
ATOM 739 C CA . LYS A 1 100 ? -19.822 7.943 17.544 1.00 79.12 100 LYS A CA 1
ATOM 740 C C . LYS A 1 100 ? -19.927 6.738 18.480 1.00 79.12 100 LYS A C 1
ATOM 742 O O . LYS A 1 100 ? -20.655 6.815 19.464 1.00 79.12 100 LYS A O 1
ATOM 747 N N . ARG A 1 101 ? -19.125 5.691 18.251 1.00 72.62 101 ARG A N 1
ATOM 748 C CA . ARG A 1 101 ? -19.121 4.470 19.080 1.00 72.62 101 ARG A CA 1
ATOM 749 C C . ARG A 1 101 ? -18.804 4.767 20.549 1.00 72.62 101 ARG A C 1
ATOM 751 O O . ARG A 1 101 ? -19.390 4.175 21.452 1.00 72.62 101 ARG A O 1
ATOM 758 N N . ARG A 1 102 ? -17.891 5.711 20.811 1.00 72.38 102 ARG A N 1
ATOM 759 C CA . ARG A 1 102 ? -17.561 6.158 22.175 1.00 72.38 102 ARG A CA 1
ATOM 760 C C . ARG A 1 102 ? -18.711 6.919 22.839 1.00 72.38 102 ARG A C 1
ATOM 762 O O . ARG A 1 102 ? -18.862 6.810 24.052 1.00 72.38 102 ARG A O 1
ATOM 769 N N . LYS A 1 103 ? -19.488 7.693 22.075 1.00 73.38 103 LYS A N 1
ATOM 770 C CA . LYS A 1 103 ? -20.666 8.410 22.581 1.00 73.38 103 LYS A CA 1
ATOM 771 C C . LYS A 1 103 ? -21.793 7.435 22.939 1.00 73.38 103 LYS A C 1
ATOM 773 O O . LYS A 1 103 ? -22.298 7.490 24.052 1.00 73.38 103 LYS A O 1
ATOM 778 N N . GLU A 1 104 ? -22.067 6.475 22.060 1.00 71.12 104 GLU A N 1
ATOM 779 C CA . GLU A 1 104 ? -23.068 5.421 22.266 1.00 71.12 104 GLU A CA 1
ATOM 780 C C . GLU A 1 104 ? -22.756 4.553 23.497 1.00 71.12 104 GLU A C 1
ATOM 782 O O . GLU A 1 104 ? -23.611 4.361 24.356 1.00 71.12 104 GLU A O 1
ATOM 787 N N . ARG A 1 105 ? -21.489 4.144 23.683 1.00 66.69 105 ARG A N 1
ATOM 788 C CA . ARG A 1 105 ? -21.046 3.433 24.901 1.00 66.69 105 ARG A CA 1
ATOM 789 C C . ARG A 1 105 ? -21.176 4.247 26.196 1.00 66.69 105 ARG A C 1
ATOM 791 O O . ARG A 1 105 ? -21.085 3.665 27.271 1.00 66.69 105 ARG A O 1
ATOM 798 N N . ARG A 1 106 ? -21.329 5.574 26.121 1.00 72.56 106 ARG A N 1
ATOM 799 C CA . ARG A 1 106 ? -21.478 6.457 27.290 1.00 72.56 106 ARG A CA 1
ATOM 800 C C . ARG A 1 106 ? -22.936 6.787 27.626 1.00 72.56 106 ARG A C 1
ATOM 802 O O . ARG A 1 106 ? -23.142 7.453 28.633 1.00 72.56 106 ARG A O 1
ATOM 809 N N . GLY A 1 107 ? -23.916 6.315 26.851 1.00 58.97 107 GLY A N 1
ATOM 810 C CA . GLY A 1 107 ? -25.341 6.483 27.165 1.00 58.97 107 GLY A CA 1
ATOM 811 C C . GLY A 1 107 ? -25.892 7.903 26.972 1.00 58.97 107 GLY A C 1
ATOM 812 O O . GLY A 1 107 ? -26.780 8.296 27.722 1.00 58.97 107 GLY A O 1
ATOM 813 N N . TRP A 1 108 ? -25.363 8.667 26.005 1.00 54.19 108 TRP A N 1
ATOM 814 C CA . TRP A 1 108 ? -25.867 9.997 25.610 1.00 54.19 108 TRP A CA 1
ATOM 815 C C . TRP A 1 108 ? -26.240 10.059 24.131 1.00 54.19 108 TRP A C 1
ATOM 817 O O . TRP A 1 108 ? -25.389 9.665 23.296 1.00 54.19 108 TRP A O 1
#